Protein AF-A0A915N847-F1 (afdb_monomer)

Secondary structure (DSSP, 8-state):
-------GGGGGT-EE---SSHHHHHHB-EEE-SSS--EEGGGGT-B-TTS-BSB-HHHHHHHHSHHHHTTSB--SS-TT-EEETTEEESGGGTTS-TT-B-STTS--EEETTEEE-GGGGT-TTEEEEPPPSB-TTT--BSTT----EEEEGGG----

Foldseek 3Di:
DDDDDDDLLVVVVWDFDADPDPQCRQFAGWIDDPVGPTDGCVVVVRADPVRHGRTDPLLVCCQVVVVVQAQAQSGPVDRQFGRHSSTGDNQLPVPPDFQDQSGPVSQFTDDPSTTGAVLVVVPVQKGWDDDDQADPVPRDGCVVDPDTDIDHPVPCPDD

Radius of gyration: 21.68 Å; Cα contacts (8 Å, |Δi|>4): 291; chains: 1; bounding box: 58×26×76 Å

Organism: Meloidogyne javanica (NCBI:txid6303)

Structure (mmCIF, N/CA/C/O backbone):
data_AF-A0A915N847-F1
#
_entry.id   AF-A0A915N847-F1
#
loop_
_atom_site.group_PDB
_atom_site.id
_atom_site.type_symbol
_atom_site.label_atom_id
_atom_site.label_alt_id
_atom_site.label_comp_id
_atom_site.label_asym_id
_atom_site.label_entity_id
_atom_site.label_seq_id
_atom_site.pdbx_PDB_ins_code
_atom_site.Cartn_x
_atom_site.Cartn_y
_atom_site.Cartn_z
_atom_site.occupancy
_atom_site.B_iso_or_equiv
_atom_site.auth_seq_id
_atom_site.auth_comp_id
_atom_site.auth_asym_id
_atom_site.auth_atom_id
_atom_site.pdbx_PDB_model_num
ATOM 1 N N . MET A 1 1 ? -3.736 -9.888 41.918 1.00 46.22 1 MET A N 1
ATOM 2 C CA . MET A 1 1 ? -4.458 -9.676 40.644 1.00 46.22 1 MET A CA 1
ATOM 3 C C . MET A 1 1 ? -3.459 -9.875 39.519 1.00 46.22 1 MET A C 1
ATOM 5 O O . MET A 1 1 ? -2.462 -9.169 39.496 1.00 46.22 1 MET A O 1
ATOM 9 N N . LEU A 1 2 ? -3.657 -10.877 38.663 1.00 54.22 2 LEU A N 1
ATOM 10 C CA . LEU A 1 2 ? -2.843 -11.068 37.459 1.00 54.22 2 LEU A CA 1
ATOM 11 C C . LEU A 1 2 ? -3.418 -10.160 36.370 1.00 54.22 2 LEU A C 1
ATOM 13 O O . LEU A 1 2 ? -4.481 -10.458 35.833 1.00 54.22 2 LEU A O 1
ATOM 17 N N . PHE A 1 3 ? -2.745 -9.051 36.067 1.00 64.69 3 PHE A N 1
ATOM 18 C CA . PHE A 1 3 ? -3.059 -8.273 34.872 1.00 64.69 3 PHE A CA 1
ATOM 19 C C . PHE A 1 3 ? -2.563 -9.066 33.663 1.00 64.69 3 PHE A C 1
ATOM 21 O O . PHE A 1 3 ? -1.361 -9.184 33.436 1.00 64.69 3 PHE A O 1
ATOM 28 N N . ARG A 1 4 ? -3.491 -9.682 32.929 1.00 80.75 4 ARG A N 1
ATOM 29 C CA . ARG A 1 4 ? -3.203 -10.252 31.611 1.00 80.75 4 ARG A CA 1
ATOM 30 C C . ARG A 1 4 ? -3.458 -9.172 30.568 1.00 80.75 4 ARG A C 1
ATOM 32 O O . ARG A 1 4 ? -4.537 -8.586 30.568 1.00 80.75 4 ARG A O 1
ATOM 39 N N . CYS A 1 5 ? -2.490 -8.936 29.685 1.00 83.38 5 CYS A N 1
ATOM 40 C CA . CYS A 1 5 ? -2.738 -8.167 28.470 1.00 83.38 5 CYS A CA 1
ATOM 41 C C . CYS A 1 5 ? -3.838 -8.869 27.671 1.00 83.38 5 CYS A C 1
ATOM 43 O O . CYS A 1 5 ? -3.735 -10.063 27.383 1.00 83.38 5 CYS A O 1
ATOM 45 N N . VAL A 1 6 ? -4.894 -8.131 27.349 1.00 87.94 6 VAL A N 1
ATOM 46 C CA . VAL A 1 6 ? -5.989 -8.588 26.493 1.00 87.94 6 VAL A CA 1
ATOM 47 C C . VAL A 1 6 ? -5.981 -7.770 25.210 1.00 87.94 6 VAL A C 1
ATOM 49 O O . VAL A 1 6 ? -5.550 -6.617 25.213 1.00 87.94 6 VAL A O 1
ATOM 52 N N . SER A 1 7 ? -6.448 -8.364 24.113 1.00 90.25 7 SER A N 1
ATOM 53 C CA . SER A 1 7 ? -6.649 -7.626 22.866 1.00 90.25 7 SER A CA 1
ATOM 54 C C . SER A 1 7 ? -7.682 -6.523 23.081 1.00 90.25 7 SER A C 1
ATOM 56 O O . SER A 1 7 ? -8.695 -6.725 23.757 1.00 90.25 7 SER A O 1
ATOM 58 N N . VAL A 1 8 ? -7.464 -5.365 22.463 1.00 91.50 8 VAL A N 1
ATOM 59 C CA . VAL A 1 8 ? -8.425 -4.260 22.515 1.00 91.50 8 VAL A CA 1
ATOM 60 C C . VAL A 1 8 ? -9.762 -4.637 21.856 1.00 91.50 8 VAL A C 1
ATOM 62 O O . VAL A 1 8 ? -10.807 -4.148 22.280 1.00 91.50 8 VAL A O 1
ATOM 65 N N . CYS A 1 9 ? -9.774 -5.582 20.901 1.00 95.06 9 CYS A N 1
ATOM 66 C CA . CYS A 1 9 ? -11.022 -6.110 20.342 1.00 95.06 9 CYS A CA 1
ATOM 67 C C . CYS A 1 9 ? -11.897 -6.751 21.437 1.00 95.06 9 CYS A C 1
ATOM 69 O O . CYS A 1 9 ? -13.118 -6.587 21.442 1.00 95.06 9 CYS A O 1
ATOM 71 N N . SER A 1 10 ? -11.277 -7.434 22.405 1.00 94.06 10 SER A N 1
ATOM 72 C CA . SER A 1 10 ? -11.978 -8.142 23.483 1.00 94.06 10 SER A CA 1
ATOM 73 C C . SER A 1 10 ? -12.640 -7.199 24.488 1.00 94.06 10 SER A C 1
ATOM 75 O O . SER A 1 10 ? -13.603 -7.591 25.135 1.00 94.06 10 SER A O 1
ATOM 77 N N . VAL A 1 11 ? -12.197 -5.940 24.576 1.00 89.06 11 VAL A N 1
ATOM 78 C CA . VAL A 1 11 ? -12.851 -4.893 25.388 1.00 89.06 11 VAL A CA 1
ATOM 79 C C . VAL A 1 11 ? -14.254 -4.553 24.856 1.00 89.06 11 VAL A C 1
ATOM 81 O O . VAL A 1 11 ? -15.080 -4.002 25.578 1.00 89.06 11 VAL A O 1
ATOM 84 N N . ARG A 1 12 ? -14.547 -4.899 23.596 1.00 90.19 12 ARG A N 1
ATOM 85 C CA . ARG A 1 12 ? -15.848 -4.705 22.936 1.00 90.19 12 ARG A CA 1
ATOM 86 C C . ARG A 1 12 ? -16.537 -6.031 22.578 1.00 90.19 12 ARG A C 1
ATOM 88 O O . ARG A 1 12 ? -17.300 -6.071 21.616 1.00 90.19 12 ARG A O 1
ATOM 95 N N . ASP A 1 13 ? -16.240 -7.113 23.302 1.00 94.19 13 ASP A N 1
ATOM 96 C CA . ASP A 1 13 ? -16.765 -8.465 23.030 1.00 94.19 13 ASP A CA 1
ATOM 97 C C . ASP A 1 13 ? -16.510 -8.941 21.583 1.00 94.19 13 ASP A C 1
ATOM 99 O O . ASP A 1 13 ? -17.302 -9.669 20.976 1.00 94.19 13 ASP A O 1
ATOM 103 N N . MET A 1 14 ? -15.387 -8.512 21.001 1.00 96.50 14 MET A N 1
ATOM 104 C CA . MET A 1 14 ? -14.929 -8.914 19.672 1.00 96.50 14 MET A CA 1
ATOM 105 C C . MET A 1 14 ? -13.601 -9.665 19.744 1.00 96.50 14 MET A C 1
ATOM 107 O O . MET A 1 14 ? -12.914 -9.706 20.767 1.00 96.50 14 MET A O 1
ATOM 111 N N . ARG A 1 15 ? -13.230 -10.269 18.617 1.00 96.38 15 ARG A N 1
ATOM 112 C CA . ARG A 1 15 ? -11.934 -10.914 18.414 1.00 96.38 15 ARG A CA 1
ATOM 113 C C . ARG A 1 15 ? -11.217 -10.291 17.228 1.00 96.38 15 ARG A C 1
ATOM 115 O O . ARG A 1 15 ? -11.857 -9.729 16.339 1.00 96.38 15 ARG A O 1
ATOM 122 N N . GLU A 1 16 ? -9.900 -10.427 17.229 1.00 95.31 16 GLU A N 1
ATOM 123 C CA . GLU A 1 16 ? -9.087 -10.125 16.057 1.00 95.31 16 GLU A CA 1
ATOM 124 C C . GLU A 1 16 ? -9.500 -11.030 14.894 1.00 95.31 16 GLU A C 1
ATOM 126 O O . GLU A 1 16 ? -9.822 -12.210 15.075 1.00 95.31 16 GLU A O 1
ATOM 131 N N . CYS A 1 17 ? -9.542 -10.457 13.700 1.00 94.50 17 CYS A N 1
ATOM 132 C CA . CYS A 1 17 ? -9.973 -11.130 12.482 1.00 94.50 17 CYS A CA 1
ATOM 133 C C . CYS A 1 17 ? -9.225 -10.557 11.270 1.00 94.50 17 CYS A C 1
ATOM 135 O O . CYS A 1 17 ? -8.372 -9.688 11.421 1.00 94.50 17 CYS A O 1
ATOM 137 N N . ARG A 1 18 ? -9.511 -11.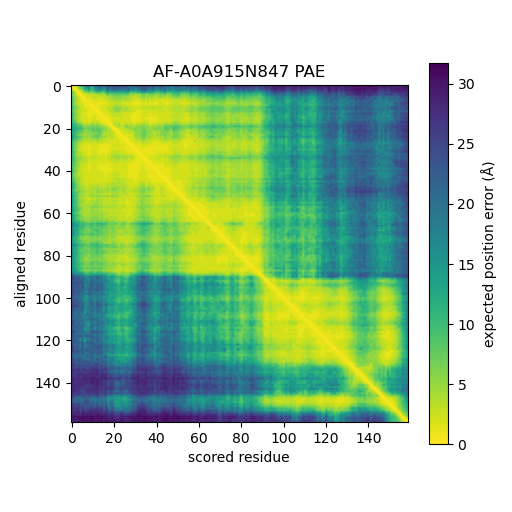070 10.070 1.00 92.00 18 ARG A N 1
ATOM 138 C CA . ARG A 1 18 ? -8.984 -10.525 8.813 1.00 92.00 18 ARG A CA 1
ATOM 139 C C . ARG A 1 18 ? -10.076 -9.718 8.119 1.00 92.00 18 ARG A C 1
ATOM 141 O O . ARG A 1 18 ? -11.151 -10.262 7.874 1.00 92.00 18 ARG A O 1
ATOM 148 N N . CYS A 1 19 ? -9.808 -8.440 7.872 1.00 88.75 19 CYS A N 1
ATOM 149 C CA . CYS A 1 19 ? -10.657 -7.554 7.091 1.00 88.75 19 CYS A CA 1
ATOM 150 C C . CYS A 1 19 ? -10.804 -8.048 5.643 1.00 88.75 19 CYS A C 1
ATOM 152 O O . CYS A 1 19 ? -9.970 -8.790 5.127 1.00 88.75 19 CYS A O 1
ATOM 154 N N . ASP A 1 20 ? -11.866 -7.603 4.975 1.00 77.44 20 ASP A N 1
ATOM 155 C CA . ASP A 1 20 ? -12.149 -8.028 3.600 1.00 77.44 20 ASP A CA 1
ATOM 156 C C . ASP A 1 20 ? -11.247 -7.340 2.563 1.00 77.44 20 ASP A C 1
ATOM 158 O O . ASP A 1 20 ? -10.938 -7.934 1.534 1.00 77.44 20 ASP A O 1
ATOM 162 N N . SER A 1 21 ? -10.800 -6.107 2.826 1.00 78.31 21 SER A N 1
ATOM 163 C CA . SER A 1 21 ? -9.804 -5.437 1.987 1.00 78.31 21 SER A CA 1
ATOM 164 C C . SER A 1 21 ? -8.411 -5.955 2.319 1.00 78.31 21 SER A C 1
ATOM 166 O O . SER A 1 21 ? -8.007 -5.985 3.486 1.00 78.31 21 SER A O 1
ATOM 168 N N . GLU A 1 22 ? -7.653 -6.329 1.289 1.00 74.38 22 GLU A N 1
ATOM 169 C CA . GLU A 1 22 ? -6.256 -6.707 1.456 1.00 74.38 22 GLU A CA 1
ATOM 170 C C . GLU A 1 22 ? -5.463 -5.571 2.118 1.00 74.38 22 GLU A C 1
ATOM 172 O O . GLU A 1 22 ? -4.738 -5.825 3.068 1.00 74.38 22 GLU A O 1
ATOM 177 N N . GLU A 1 23 ? -5.659 -4.318 1.702 1.00 78.19 23 GLU A N 1
ATOM 178 C CA . GLU A 1 23 ? -4.989 -3.143 2.284 1.00 78.19 23 GLU A CA 1
ATOM 179 C C . GLU A 1 23 ? -5.259 -2.999 3.787 1.00 78.19 23 GLU A C 1
ATOM 181 O O . GLU A 1 23 ? -4.337 -2.752 4.570 1.00 78.19 23 GLU A O 1
ATOM 186 N N . ASP A 1 24 ? -6.499 -3.253 4.209 1.00 83.44 24 ASP A N 1
ATOM 187 C CA . ASP A 1 24 ? -6.892 -3.114 5.609 1.00 83.44 24 ASP A CA 1
ATOM 188 C C . ASP A 1 24 ? -6.249 -4.174 6.504 1.00 83.44 24 ASP A C 1
ATOM 190 O O . ASP A 1 24 ? -5.878 -3.871 7.637 1.00 83.44 24 ASP A O 1
ATOM 194 N N . ASN A 1 25 ? -6.070 -5.396 5.991 1.00 83.06 25 ASN A N 1
ATOM 195 C CA . ASN A 1 25 ? -5.439 -6.491 6.733 1.00 83.06 25 ASN A CA 1
ATOM 196 C C . ASN A 1 25 ? -4.011 -6.181 7.173 1.00 83.06 25 ASN A C 1
ATOM 198 O O . ASN A 1 25 ? -3.554 -6.689 8.199 1.00 83.06 25 ASN A O 1
ATOM 202 N N . TYR A 1 26 ? -3.299 -5.391 6.376 1.00 83.06 26 TYR A N 1
ATOM 203 C CA . TYR A 1 26 ? -1.920 -5.034 6.671 1.00 83.06 26 TYR A CA 1
ATOM 204 C C . TYR A 1 26 ? -1.853 -3.747 7.482 1.00 83.06 26 TYR A C 1
ATOM 206 O O . TYR A 1 26 ? -1.091 -3.678 8.446 1.00 83.06 26 TYR A O 1
ATOM 214 N N . CYS A 1 27 ? -2.683 -2.753 7.164 1.00 88.50 27 CYS A N 1
ATOM 215 C CA . CYS A 1 27 ? -2.573 -1.445 7.797 1.00 88.50 27 CYS A CA 1
ATOM 216 C C . CYS A 1 27 ? -3.256 -1.315 9.151 1.00 88.50 27 CYS A C 1
ATOM 218 O O . CYS A 1 27 ? -2.770 -0.552 9.992 1.00 88.50 27 CYS A O 1
ATOM 220 N N . PHE A 1 28 ? -4.352 -2.034 9.383 1.00 90.38 28 PHE A N 1
ATOM 221 C CA . PHE A 1 28 ? -5.181 -1.834 10.563 1.00 90.38 28 PHE A CA 1
ATOM 222 C C . PHE A 1 28 ? -5.308 -3.100 11.405 1.00 90.38 28 PHE A C 1
ATOM 224 O O . PHE A 1 28 ? -5.353 -4.221 10.906 1.00 90.38 28 PHE A O 1
ATOM 231 N N . LEU A 1 29 ? -5.444 -2.909 12.718 1.00 93.06 29 LEU A N 1
ATOM 232 C CA . LEU A 1 29 ? -6.035 -3.938 13.565 1.00 93.06 29 LEU A CA 1
ATOM 233 C C . LEU A 1 29 ? -7.496 -4.127 13.147 1.00 93.06 29 LEU A C 1
ATOM 235 O O . LEU A 1 29 ? -8.254 -3.160 13.153 1.00 93.06 29 LEU A O 1
ATOM 239 N N . CYS A 1 30 ? -7.906 -5.355 12.845 1.00 95.25 30 CYS A N 1
ATOM 240 C CA . CYS A 1 30 ? -9.278 -5.684 12.466 1.00 95.25 30 CYS A CA 1
ATOM 241 C C . CYS A 1 30 ? -9.998 -6.413 13.606 1.00 95.25 30 CYS A C 1
ATOM 243 O O . CYS A 1 30 ? -9.474 -7.387 14.150 1.00 95.25 30 CYS A O 1
ATOM 245 N N . CYS A 1 31 ? -11.210 -5.967 13.945 1.00 96.12 31 CYS A N 1
ATOM 246 C CA . CYS A 1 31 ? -12.044 -6.567 14.987 1.00 96.12 31 CYS A CA 1
ATOM 247 C C . CYS A 1 31 ? -13.413 -6.984 14.428 1.00 96.12 31 CYS A C 1
ATOM 249 O O . CYS A 1 31 ? -14.002 -6.290 13.597 1.00 96.12 31 CYS A O 1
ATOM 251 N N . GLY A 1 32 ? -13.946 -8.104 14.918 1.00 95.94 32 GLY A N 1
ATOM 252 C CA . GLY A 1 32 ? -15.278 -8.586 14.553 1.00 95.94 32 GLY A CA 1
ATOM 253 C C . GLY A 1 32 ? -15.753 -9.754 15.415 1.00 95.94 32 GLY A C 1
ATOM 254 O O . GLY A 1 32 ? -15.008 -10.294 16.237 1.00 95.94 32 GLY A O 1
ATOM 255 N N . ASN A 1 33 ? -17.014 -10.144 15.241 1.00 96.19 33 ASN A N 1
ATOM 256 C CA . ASN A 1 33 ? -17.631 -11.318 15.867 1.00 96.19 33 ASN A CA 1
ATOM 257 C C . ASN A 1 33 ? -18.848 -11.785 15.036 1.00 96.19 33 ASN A C 1
ATOM 259 O O . ASN A 1 33 ? -18.969 -11.447 13.865 1.00 96.19 33 ASN A O 1
ATOM 263 N N . GLU A 1 34 ? -19.745 -12.588 15.611 1.00 95.12 34 GLU A N 1
ATOM 264 C CA . GLU A 1 34 ? -20.944 -13.075 14.904 1.00 95.12 34 GLU A CA 1
ATOM 265 C C . GLU A 1 34 ? -21.978 -11.976 14.608 1.00 95.12 34 GLU A C 1
ATOM 267 O O . GLU A 1 34 ? -22.788 -12.124 13.698 1.00 95.12 34 GLU A O 1
ATOM 272 N N . ARG A 1 35 ? -21.970 -10.875 15.370 1.00 95.12 35 ARG A N 1
ATOM 273 C CA . ARG A 1 35 ? -22.918 -9.754 15.233 1.00 95.12 35 ARG A CA 1
ATOM 274 C C . ARG A 1 35 ? -22.335 -8.579 14.449 1.00 95.12 35 ARG A C 1
ATOM 276 O O . ARG A 1 35 ? -23.083 -7.833 13.828 1.00 95.12 35 ARG A O 1
ATOM 283 N N . ASN A 1 36 ? -21.015 -8.423 14.483 1.00 94.62 36 ASN A N 1
ATOM 284 C CA . ASN A 1 36 ? -20.273 -7.328 13.877 1.00 94.62 36 ASN A CA 1
ATOM 285 C C . ASN A 1 36 ? -19.329 -7.881 12.809 1.00 94.62 36 ASN A C 1
ATOM 287 O O . ASN A 1 36 ? -18.440 -8.678 13.123 1.00 94.62 36 ASN A O 1
ATOM 291 N N . ARG A 1 37 ? -19.488 -7.418 11.562 1.00 94.62 37 ARG A N 1
ATOM 292 C CA . ARG A 1 37 ? -18.565 -7.736 10.462 1.00 94.62 37 ARG A CA 1
ATOM 293 C C . ARG A 1 37 ? -17.124 -7.418 10.872 1.00 94.62 37 ARG A C 1
ATOM 295 O O . ARG A 1 37 ? -16.879 -6.445 11.587 1.00 94.62 37 ARG A O 1
ATOM 302 N N . CYS A 1 38 ? -16.184 -8.228 10.389 1.00 95.56 38 CYS A N 1
ATOM 303 C CA . CYS A 1 38 ? -14.768 -7.937 10.549 1.00 95.56 38 CYS A CA 1
ATOM 304 C C . CYS A 1 38 ? -14.407 -6.652 9.797 1.00 95.56 38 CYS A C 1
ATOM 306 O O . CYS A 1 38 ? -14.471 -6.613 8.570 1.00 95.56 38 CYS A O 1
ATOM 308 N N . LEU A 1 39 ? -14.059 -5.607 10.542 1.00 94.12 39 LEU A N 1
ATOM 309 C CA . LEU A 1 39 ? -13.708 -4.288 10.018 1.00 94.12 39 LEU A CA 1
ATOM 310 C C . LEU A 1 39 ? -12.514 -3.725 10.800 1.00 94.12 39 LEU A C 1
ATOM 312 O O . LEU A 1 39 ? -12.244 -4.198 11.914 1.00 94.12 39 LEU A O 1
ATOM 316 N N . PRO A 1 40 ? -11.813 -2.708 10.265 1.00 93.94 40 PRO A N 1
ATOM 317 C CA . PRO A 1 40 ? -10.793 -1.993 11.019 1.00 93.94 40 PRO A CA 1
ATOM 318 C C . PRO A 1 40 ? -11.333 -1.528 12.377 1.00 93.94 40 PRO A C 1
ATOM 320 O O . PRO A 1 40 ? -12.449 -1.027 12.479 1.00 93.94 40 PRO A O 1
ATOM 323 N N . ALA A 1 41 ? -10.546 -1.670 13.441 1.00 94.31 41 ALA A N 1
ATOM 324 C CA . ALA A 1 41 ? -10.974 -1.439 14.822 1.00 94.31 41 ALA A CA 1
ATOM 325 C C . ALA A 1 41 ? -11.574 -0.034 15.035 1.00 94.31 41 ALA A C 1
ATOM 327 O O . ALA A 1 41 ? -12.527 0.136 15.797 1.00 94.31 41 ALA A O 1
ATOM 328 N N . HIS A 1 42 ? -11.068 0.962 14.305 1.00 92.00 42 HIS A N 1
ATOM 329 C CA . HIS A 1 42 ? -11.560 2.335 14.368 1.00 92.00 42 HIS A CA 1
ATOM 330 C C . HIS A 1 42 ? -12.998 2.501 13.849 1.00 92.00 42 HIS A C 1
ATOM 332 O O . HIS A 1 42 ? -13.708 3.365 14.357 1.00 92.00 42 HIS A O 1
ATOM 338 N N . GLU A 1 43 ? -13.465 1.646 12.933 1.00 93.31 43 GLU A N 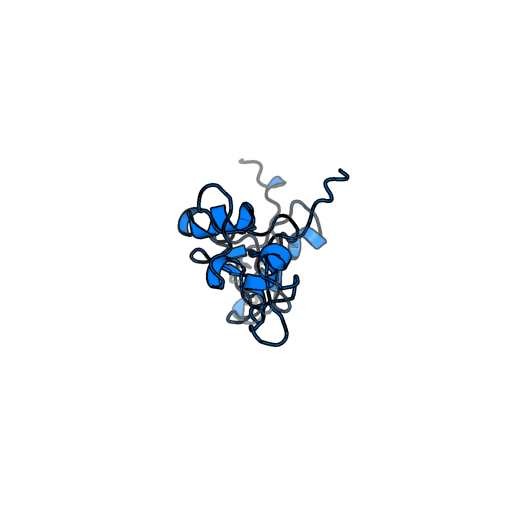1
ATOM 339 C CA . GLU A 1 43 ? -14.864 1.621 12.467 1.00 93.31 43 GLU A CA 1
ATOM 340 C C . GLU A 1 43 ? -15.829 1.179 13.581 1.00 93.31 43 GLU A C 1
ATOM 342 O O . GLU A 1 43 ? -16.996 1.561 13.600 1.00 93.31 43 GLU A O 1
ATOM 347 N N . HIS A 1 44 ? -15.329 0.443 14.580 1.00 93.19 44 HIS A N 1
ATOM 348 C CA . HIS A 1 44 ? -16.076 0.086 15.794 1.00 93.19 44 HIS A CA 1
ATOM 349 C C . HIS A 1 44 ? -15.895 1.101 16.938 1.00 93.19 44 HIS A C 1
ATOM 351 O O . HIS A 1 44 ? -16.307 0.859 18.082 1.00 93.19 44 HIS A O 1
ATOM 357 N N . GLY A 1 45 ? -15.241 2.235 16.666 1.00 92.19 45 GLY A N 1
ATOM 358 C CA . GLY A 1 45 ? -14.888 3.238 17.671 1.00 92.19 45 GLY A CA 1
ATOM 359 C C . GLY A 1 45 ? -13.850 2.739 18.679 1.00 92.19 45 GLY A C 1
ATOM 360 O O . GLY A 1 45 ? -13.866 3.165 19.835 1.00 92.19 45 GLY A O 1
ATOM 361 N N . ILE A 1 46 ? -12.995 1.796 18.273 1.00 92.62 46 ILE A N 1
ATOM 362 C CA . ILE A 1 46 ? -11.838 1.350 19.050 1.00 92.62 46 ILE A CA 1
ATOM 363 C C . ILE A 1 46 ? -10.617 2.122 18.547 1.00 92.62 46 ILE A C 1
ATOM 365 O O . ILE A 1 46 ? -10.147 1.917 17.428 1.00 92.62 46 ILE A O 1
ATOM 369 N N . LEU A 1 47 ? -10.113 3.017 19.389 1.00 90.62 47 LEU A N 1
ATOM 370 C CA . LEU A 1 47 ? -8.976 3.894 19.117 1.00 90.62 47 LEU A CA 1
ATOM 371 C C . LEU A 1 47 ? -7.879 3.651 20.161 1.00 90.62 47 LEU A C 1
ATOM 373 O O . LEU A 1 47 ? -8.104 2.961 21.159 1.00 90.62 47 LEU A O 1
ATOM 377 N N . ARG A 1 48 ? -6.682 4.171 19.904 1.00 88.25 48 ARG A N 1
ATOM 378 C CA . ARG A 1 48 ? -5.612 4.296 20.898 1.00 88.25 48 ARG A CA 1
ATOM 379 C C . ARG A 1 48 ? -6.023 5.3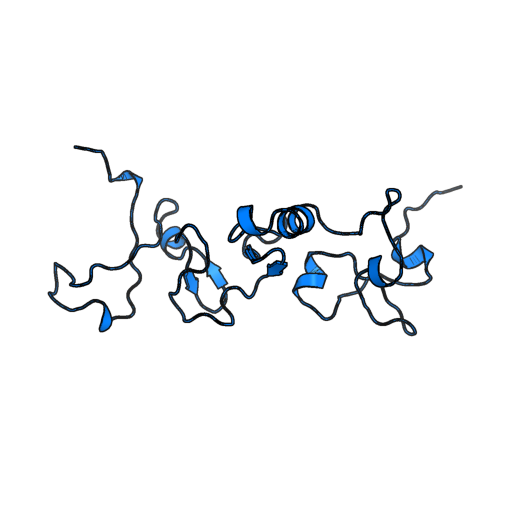31 21.956 1.00 88.25 48 ARG A C 1
ATOM 381 O O . ARG A 1 48 ? -6.908 6.152 21.715 1.00 88.25 48 ARG A O 1
ATOM 388 N N . ASP A 1 49 ? -5.347 5.341 23.103 1.00 86.75 49 ASP A N 1
ATOM 389 C CA . ASP A 1 49 ? -5.672 6.246 24.222 1.00 86.75 49 ASP A CA 1
ATOM 390 C C . ASP A 1 49 ? -5.562 7.739 23.858 1.00 86.75 49 ASP A C 1
ATOM 392 O O . ASP A 1 49 ? -6.227 8.583 24.454 1.00 86.75 49 ASP A O 1
ATOM 396 N N . ASN A 1 50 ? -4.755 8.077 22.851 1.00 89.06 50 ASN A N 1
ATOM 397 C CA . ASN A 1 50 ? -4.606 9.433 22.314 1.00 89.06 50 ASN A CA 1
ATOM 398 C C . ASN A 1 50 ? -5.658 9.803 21.246 1.00 89.06 50 ASN A C 1
ATOM 400 O O . ASN A 1 50 ? -5.573 10.878 20.657 1.00 89.06 50 ASN A O 1
ATOM 404 N N . GLY A 1 51 ? -6.631 8.929 20.973 1.00 87.81 51 GLY A N 1
ATOM 405 C CA . GLY A 1 51 ? -7.654 9.129 19.944 1.00 87.81 51 GLY A CA 1
ATOM 406 C C . GLY A 1 51 ? -7.216 8.750 18.526 1.00 87.81 51 GLY A C 1
ATOM 407 O O . GLY A 1 51 ? -7.983 8.936 17.583 1.00 87.81 51 GLY A O 1
ATOM 408 N N . GLU A 1 52 ? -6.014 8.200 18.346 1.00 87.06 52 GLU A N 1
ATOM 409 C CA . GLU A 1 52 ? -5.551 7.731 17.039 1.00 87.06 52 GLU A CA 1
ATOM 410 C C . GLU A 1 52 ? -6.142 6.371 16.662 1.00 87.06 52 GLU A C 1
ATOM 412 O O . GLU A 1 52 ? -6.571 5.577 17.500 1.00 87.06 52 GLU A O 1
ATOM 417 N N . ARG A 1 53 ? -6.130 6.065 15.364 1.00 88.69 53 ARG A N 1
ATOM 418 C CA . ARG A 1 53 ? -6.535 4.750 14.861 1.00 88.69 53 ARG A CA 1
ATOM 419 C C . ARG A 1 53 ? -5.487 3.703 15.252 1.00 88.69 53 ARG A C 1
ATOM 421 O O . ARG A 1 53 ? -4.296 3.995 15.323 1.00 88.69 53 ARG A O 1
ATOM 428 N N . TRP A 1 54 ? -5.916 2.457 15.444 1.00 90.25 54 TRP A N 1
ATOM 429 C CA . TRP A 1 54 ? -5.010 1.303 15.512 1.00 90.25 54 TRP A CA 1
ATOM 430 C C . TRP A 1 54 ? -4.456 0.974 14.115 1.00 90.25 54 TRP A C 1
ATOM 432 O O . TRP A 1 54 ? -4.811 -0.033 13.507 1.00 90.25 54 TRP A O 1
ATOM 442 N N . GLU A 1 55 ? -3.635 1.887 13.603 1.00 90.00 55 GLU A N 1
ATOM 443 C CA . GLU A 1 55 ? -2.946 1.865 12.311 1.00 90.00 55 GLU A CA 1
ATOM 444 C C . GLU A 1 55 ? -1.448 1.599 12.542 1.00 90.00 55 GLU A C 1
ATOM 446 O O . GLU A 1 55 ? -0.901 2.016 13.570 1.00 90.00 55 GLU A O 1
ATOM 451 N N . ARG A 1 56 ? -0.781 0.888 11.626 1.00 88.50 56 ARG A N 1
ATOM 452 C CA . ARG A 1 56 ? 0.683 0.713 11.654 1.00 88.50 56 ARG A CA 1
ATOM 453 C C . ARG A 1 56 ? 1.400 1.993 11.234 1.00 88.50 56 ARG A C 1
ATOM 455 O O . ARG A 1 56 ? 0.936 2.696 10.343 1.00 88.50 56 ARG A O 1
ATOM 462 N N . ASP A 1 57 ? 2.578 2.248 11.796 1.00 88.44 57 ASP A N 1
ATOM 463 C CA . ASP A 1 57 ? 3.307 3.502 11.570 1.00 88.44 57 ASP A CA 1
ATOM 464 C C . ASP A 1 57 ? 3.678 3.734 10.096 1.00 88.44 57 ASP A C 1
ATOM 466 O O . ASP A 1 57 ? 3.565 4.860 9.613 1.00 88.44 57 ASP A O 1
ATOM 470 N N . ALA A 1 58 ? 4.073 2.695 9.351 1.00 88.56 58 ALA A N 1
ATOM 471 C CA . ALA A 1 58 ? 4.357 2.820 7.919 1.00 88.56 58 ALA A CA 1
ATOM 472 C C . ALA A 1 58 ? 3.124 3.217 7.090 1.00 88.56 58 ALA A C 1
ATOM 474 O O . ALA A 1 58 ? 3.217 4.122 6.254 1.00 88.56 58 ALA A O 1
ATOM 475 N N . CYS A 1 59 ? 1.960 2.629 7.384 1.00 90.06 59 CYS A N 1
ATOM 476 C CA . CYS A 1 59 ? 0.699 3.021 6.758 1.00 90.06 59 CYS A CA 1
ATOM 477 C C . CYS A 1 59 ? 0.309 4.451 7.145 1.00 90.06 59 CYS A C 1
ATOM 479 O O . CYS A 1 59 ? -0.041 5.239 6.268 1.00 90.06 59 CYS A O 1
ATOM 481 N N . THR A 1 60 ? 0.481 4.836 8.415 1.00 90.50 60 THR A N 1
ATOM 482 C CA . THR A 1 60 ? 0.240 6.210 8.879 1.00 90.50 60 THR A CA 1
ATOM 483 C C . THR A 1 60 ? 1.104 7.219 8.122 1.00 90.50 60 THR A C 1
ATOM 485 O O . THR A 1 60 ? 0.591 8.244 7.671 1.00 90.50 60 THR A O 1
ATOM 488 N N . ARG A 1 61 ? 2.404 6.935 7.939 1.00 90.81 61 ARG A N 1
ATOM 489 C CA . ARG A 1 61 ? 3.314 7.793 7.156 1.00 90.81 61 ARG A CA 1
ATOM 490 C C . ARG A 1 61 ? 2.842 7.930 5.713 1.00 90.81 61 ARG A C 1
ATOM 492 O O . ARG A 1 61 ? 2.776 9.047 5.211 1.00 90.81 61 ARG A O 1
ATOM 499 N N . CYS A 1 62 ? 2.478 6.816 5.077 1.00 91.06 62 CYS A N 1
ATOM 500 C CA . CYS A 1 62 ? 1.923 6.827 3.728 1.00 91.06 62 CYS A CA 1
ATOM 501 C C . CYS A 1 62 ? 0.659 7.693 3.643 1.00 91.06 62 CYS A C 1
ATOM 503 O O . CYS A 1 62 ? 0.572 8.576 2.799 1.00 91.06 62 CYS A O 1
ATOM 505 N N . ARG A 1 63 ? -0.298 7.495 4.551 1.00 90.56 63 ARG A N 1
ATOM 506 C CA . ARG A 1 63 ? -1.573 8.218 4.549 1.00 90.56 63 ARG A CA 1
ATOM 507 C C . ARG A 1 63 ? -1.410 9.720 4.774 1.00 90.56 63 ARG A C 1
ATOM 509 O O . ARG A 1 63 ? -2.134 10.502 4.166 1.00 90.56 63 ARG A O 1
ATOM 516 N N . MET A 1 64 ? -0.507 10.126 5.666 1.00 90.56 64 MET A N 1
ATOM 517 C CA . MET A 1 64 ? -0.286 11.544 5.975 1.00 90.56 64 MET A CA 1
ATOM 518 C C . MET A 1 64 ? 0.528 12.258 4.892 1.00 90.56 64 MET A C 1
ATOM 520 O O . MET A 1 64 ? 0.234 13.409 4.583 1.00 90.56 64 MET A O 1
ATOM 524 N N . ASN A 1 65 ? 1.512 11.574 4.300 1.00 90.38 65 ASN A N 1
ATOM 525 C CA . ASN A 1 65 ? 2.489 12.169 3.384 1.00 90.38 65 ASN A CA 1
ATOM 526 C C . ASN A 1 65 ? 2.431 11.512 1.995 1.00 90.38 65 ASN A C 1
ATOM 528 O O . ASN A 1 65 ? 3.467 11.247 1.390 1.00 90.38 65 ASN A O 1
ATOM 532 N N . GLY A 1 66 ? 1.226 11.205 1.502 1.00 83.00 66 GLY A N 1
ATOM 533 C CA . GLY A 1 66 ? 1.016 10.361 0.320 1.00 83.00 66 GLY A CA 1
ATOM 534 C C . GLY A 1 66 ? 1.809 10.788 -0.912 1.00 83.00 66 GLY A C 1
ATOM 535 O O . GLY A 1 66 ? 2.405 9.939 -1.562 1.00 83.00 66 GLY A O 1
ATOM 536 N N . ASP A 1 67 ? 1.891 12.089 -1.191 1.00 82.12 67 ASP A N 1
ATOM 537 C CA . ASP A 1 67 ? 2.631 12.602 -2.349 1.00 82.12 67 ASP A CA 1
ATOM 538 C C . ASP A 1 67 ? 4.148 12.398 -2.233 1.00 82.12 67 ASP A C 1
ATOM 540 O O . ASP A 1 67 ? 4.801 12.064 -3.228 1.00 82.12 67 ASP A O 1
ATOM 544 N N . GLU A 1 68 ? 4.701 12.575 -1.029 1.00 85.62 68 GLU A N 1
ATOM 545 C CA . GLU A 1 68 ? 6.130 12.407 -0.731 1.00 85.62 68 GLU A CA 1
ATOM 546 C C . GLU A 1 68 ? 6.521 10.930 -0.631 1.00 85.62 68 GLU A C 1
ATOM 548 O O . GLU A 1 68 ? 7.630 10.545 -1.001 1.00 85.62 68 GLU A O 1
ATOM 553 N N . MET A 1 69 ? 5.601 10.105 -0.131 1.00 84.00 69 MET A N 1
ATOM 554 C CA . MET A 1 69 ? 5.803 8.677 0.091 1.00 84.00 69 MET A CA 1
ATOM 555 C C . MET A 1 69 ? 5.428 7.827 -1.125 1.00 84.00 69 MET A C 1
ATOM 557 O O . MET A 1 69 ? 5.657 6.624 -1.097 1.00 84.00 69 MET A O 1
ATOM 561 N N . ASP A 1 70 ? 4.865 8.408 -2.181 1.00 83.12 70 ASP A N 1
ATOM 562 C CA . ASP A 1 70 ? 4.388 7.666 -3.348 1.00 83.12 70 ASP A CA 1
ATOM 563 C C . ASP A 1 70 ? 5.503 6.816 -3.995 1.00 83.12 70 ASP A C 1
ATOM 565 O O . ASP A 1 70 ? 6.600 7.300 -4.293 1.00 83.12 70 ASP A O 1
ATOM 569 N N . GLY A 1 71 ? 5.234 5.525 -4.180 1.00 76.38 71 GLY A N 1
ATOM 570 C CA . GLY A 1 71 ? 6.196 4.521 -4.635 1.00 76.38 71 GLY A CA 1
ATOM 571 C C . GLY A 1 71 ? 7.160 4.001 -3.556 1.00 76.38 71 GLY A C 1
ATOM 572 O O . GLY A 1 71 ? 7.947 3.097 -3.838 1.00 76.38 71 GLY A O 1
ATOM 573 N N . MET A 1 72 ? 7.117 4.521 -2.324 1.00 82.62 72 MET A N 1
ATOM 574 C CA . MET A 1 72 ? 7.936 4.038 -1.202 1.00 82.62 72 MET A CA 1
ATOM 575 C C . MET A 1 72 ? 7.242 2.889 -0.456 1.00 82.62 72 MET A C 1
ATOM 577 O O . MET A 1 72 ? 6.011 2.864 -0.391 1.00 82.62 72 MET A O 1
ATOM 581 N N . PRO A 1 73 ? 7.999 1.968 0.172 1.00 84.12 73 PRO A N 1
ATOM 582 C CA . PRO A 1 73 ? 7.428 0.931 1.026 1.00 84.12 73 PRO A CA 1
ATOM 583 C C . PRO A 1 73 ? 6.549 1.507 2.141 1.00 84.12 73 PRO A C 1
ATOM 585 O O . PRO A 1 73 ? 6.938 2.454 2.830 1.00 84.12 73 PRO A O 1
ATOM 588 N N . CYS A 1 74 ? 5.371 0.917 2.326 1.00 86.81 74 CYS A N 1
ATOM 589 C CA . CYS A 1 74 ? 4.365 1.374 3.289 1.00 86.81 74 CYS A CA 1
ATOM 590 C C . CYS A 1 74 ? 3.956 0.305 4.313 1.00 86.81 74 CYS A C 1
ATOM 592 O O . CYS A 1 74 ? 3.094 0.569 5.150 1.00 86.81 74 CYS A O 1
ATOM 594 N N . ASP A 1 75 ? 4.586 -0.869 4.277 1.00 85.69 75 ASP A N 1
ATOM 595 C CA . ASP A 1 75 ? 4.445 -1.925 5.276 1.00 85.69 75 ASP A CA 1
ATOM 596 C C . ASP A 1 75 ? 5.839 -2.349 5.763 1.00 85.69 75 ASP A C 1
ATOM 598 O O . ASP A 1 75 ? 6.705 -2.722 4.973 1.00 85.69 75 ASP A O 1
ATOM 602 N N . ASP A 1 76 ? 6.062 -2.286 7.077 1.00 79.38 76 ASP A N 1
ATOM 603 C CA . ASP A 1 76 ? 7.337 -2.665 7.696 1.00 79.38 76 ASP A CA 1
ATOM 604 C C . ASP A 1 76 ? 7.590 -4.190 7.630 1.00 79.38 76 ASP A C 1
ATOM 606 O O . ASP A 1 76 ? 8.703 -4.643 7.899 1.00 79.38 76 ASP A O 1
ATOM 610 N N . GLN A 1 77 ? 6.569 -4.992 7.299 1.00 80.75 77 GLN A N 1
ATOM 611 C CA . GLN A 1 77 ? 6.668 -6.450 7.143 1.00 80.75 77 GLN A CA 1
ATOM 612 C C . GLN A 1 77 ? 6.704 -6.909 5.679 1.00 80.75 77 GLN A C 1
ATOM 614 O O . GLN A 1 77 ? 7.100 -8.047 5.424 1.00 80.75 77 GLN A O 1
ATOM 619 N N . ASP A 1 78 ? 6.324 -6.048 4.731 1.00 78.44 78 ASP A N 1
ATOM 620 C CA . ASP A 1 78 ? 6.284 -6.362 3.301 1.00 78.44 78 ASP A CA 1
ATOM 621 C C . ASP A 1 78 ? 6.702 -5.145 2.459 1.00 78.44 78 ASP A C 1
ATOM 623 O O . ASP A 1 78 ? 5.916 -4.242 2.167 1.00 78.44 78 ASP A O 1
ATOM 627 N N . THR A 1 79 ? 7.961 -5.140 2.018 1.00 77.38 79 THR A N 1
ATOM 628 C CA . THR A 1 79 ? 8.530 -4.049 1.212 1.00 77.38 79 THR A CA 1
ATOM 629 C C . THR A 1 79 ? 7.984 -3.986 -0.217 1.00 77.38 79 THR A C 1
ATOM 631 O O . THR A 1 79 ? 8.307 -3.040 -0.944 1.00 77.38 79 THR A O 1
ATOM 634 N N . GLN A 1 80 ? 7.174 -4.968 -0.633 1.00 76.31 80 GLN A N 1
ATOM 635 C CA . GLN A 1 80 ? 6.488 -4.960 -1.925 1.00 76.31 80 GLN A CA 1
ATOM 636 C C . GLN A 1 80 ? 5.210 -4.117 -1.898 1.00 76.31 80 GLN A C 1
ATOM 638 O O . GLN A 1 80 ? 4.746 -3.694 -2.956 1.00 76.31 80 GLN A O 1
ATOM 643 N N . ARG A 1 81 ? 4.649 -3.833 -0.714 1.00 80.88 81 ARG A N 1
ATOM 644 C CA . ARG A 1 81 ? 3.524 -2.900 -0.590 1.00 80.88 81 ARG A CA 1
ATOM 645 C C . ARG A 1 81 ? 4.043 -1.475 -0.666 1.00 80.88 81 ARG A C 1
ATOM 647 O O . ARG A 1 81 ? 4.872 -1.066 0.150 1.00 80.88 81 ARG A O 1
ATOM 654 N N . LEU A 1 82 ? 3.538 -0.713 -1.628 1.00 82.31 82 LEU A N 1
ATOM 655 C CA . LEU A 1 82 ? 3.948 0.665 -1.856 1.00 82.31 82 LEU A CA 1
ATOM 656 C C . LEU A 1 82 ? 2.840 1.635 -1.476 1.00 82.31 82 LEU A C 1
ATOM 658 O O . LEU A 1 82 ? 1.649 1.358 -1.630 1.00 82.31 82 LEU A O 1
ATOM 662 N N . CYS A 1 83 ? 3.252 2.793 -0.977 1.00 86.00 83 CYS A N 1
ATOM 663 C CA . CYS A 1 83 ? 2.350 3.907 -0.813 1.00 86.00 83 CYS A CA 1
ATOM 664 C C . CYS A 1 83 ? 1.976 4.439 -2.191 1.00 86.00 83 CYS A C 1
ATOM 666 O O . CYS A 1 83 ? 2.858 4.777 -2.971 1.00 86.00 83 CYS A O 1
ATOM 668 N N . LEU A 1 84 ? 0.687 4.526 -2.482 1.00 80.31 8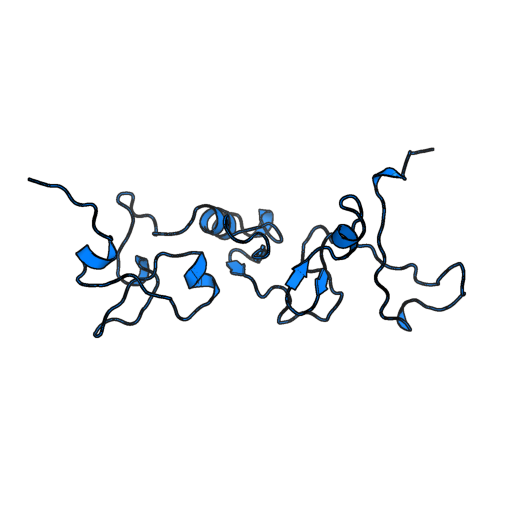4 LEU A N 1
ATOM 669 C CA . LEU A 1 84 ? 0.157 5.100 -3.705 1.00 80.31 84 LEU A CA 1
ATOM 670 C C . LEU A 1 84 ? -0.969 6.049 -3.347 1.00 80.31 84 LEU A C 1
ATOM 672 O O . LEU A 1 84 ? -1.985 5.617 -2.800 1.00 80.31 84 LEU A O 1
ATOM 676 N N . GLN A 1 85 ? -0.796 7.338 -3.633 1.00 81.19 85 GLN A N 1
ATOM 677 C CA . GLN A 1 85 ? -1.823 8.357 -3.373 1.00 81.19 85 GLN A CA 1
ATOM 678 C C . GLN A 1 85 ? -2.377 8.294 -1.932 1.00 81.19 85 GLN A C 1
ATOM 680 O O . GLN A 1 85 ? -3.579 8.416 -1.693 1.00 81.19 85 GLN A O 1
ATOM 685 N N . GLY A 1 86 ? -1.496 8.039 -0.960 1.00 84.25 86 GLY A N 1
ATOM 686 C CA . GLY A 1 86 ? -1.862 7.918 0.454 1.00 84.25 86 GLY A CA 1
ATOM 687 C C . GLY A 1 86 ? -2.494 6.583 0.869 1.00 84.25 86 GLY A C 1
ATOM 688 O O . GLY A 1 86 ? -2.988 6.477 1.992 1.00 84.25 86 GLY A O 1
ATOM 689 N N . LYS A 1 87 ? -2.479 5.559 0.006 1.00 84.25 87 LYS A N 1
ATOM 690 C CA . LYS A 1 87 ? -2.932 4.193 0.314 1.00 84.25 87 LYS A CA 1
ATOM 691 C C . LYS A 1 87 ? -1.785 3.200 0.249 1.00 84.25 87 LYS A C 1
ATOM 693 O O . LYS A 1 87 ? -0.974 3.249 -0.665 1.00 84.25 87 LYS A O 1
ATOM 698 N N . CYS A 1 88 ? -1.733 2.271 1.198 1.00 85.81 88 CYS A N 1
ATOM 699 C CA . CYS A 1 88 ? -0.712 1.233 1.199 1.00 85.81 88 CYS A CA 1
ATOM 700 C C . CYS A 1 88 ? -1.172 -0.008 0.432 1.00 85.81 88 CYS A C 1
ATOM 702 O O . CYS A 1 88 ? -1.908 -0.855 0.955 1.00 85.81 88 CYS A O 1
ATOM 704 N N . SER A 1 89 ? -0.716 -0.130 -0.810 1.00 78.50 89 SER A N 1
ATOM 705 C CA . SER A 1 89 ? -1.235 -1.125 -1.737 1.00 78.50 89 SER A CA 1
ATOM 706 C C . SER A 1 89 ? -0.175 -2.109 -2.210 1.00 78.50 89 SER A C 1
ATOM 708 O O . SER A 1 89 ? 0.973 -1.753 -2.468 1.00 78.50 89 SER A O 1
ATOM 710 N N . LYS A 1 90 ? -0.591 -3.367 -2.365 1.00 72.56 90 LYS A N 1
ATOM 711 C CA . LYS A 1 90 ? 0.164 -4.386 -3.103 1.00 72.56 90 LYS A CA 1
ATOM 712 C C . LYS A 1 90 ? -0.143 -4.336 -4.601 1.00 72.56 90 LYS A C 1
ATOM 714 O O . LYS A 1 90 ? 0.618 -4.858 -5.403 1.00 72.56 90 LYS A O 1
ATOM 719 N N . SER A 1 91 ? -1.244 -3.685 -4.984 1.00 63.81 91 SER A N 1
ATOM 720 C CA . SER A 1 91 ? -1.857 -3.795 -6.306 1.00 63.81 91 SER A CA 1
ATOM 721 C C . SER A 1 91 ? -1.332 -2.786 -7.324 1.00 63.81 91 SER A C 1
ATOM 723 O O . SER A 1 91 ? -2.018 -2.519 -8.307 1.00 63.81 91 SER A O 1
ATOM 725 N N . VAL A 1 92 ? -0.138 -2.215 -7.122 1.00 69.19 92 VAL A N 1
ATOM 726 C CA . VAL A 1 92 ? 0.439 -1.219 -8.048 1.00 69.19 92 VAL A CA 1
ATOM 727 C C . VAL A 1 92 ? 0.418 -1.719 -9.494 1.00 69.19 92 VAL A C 1
ATOM 729 O O . VAL A 1 92 ? 0.277 -0.935 -10.429 1.00 69.19 92 VAL A O 1
ATOM 732 N N . CYS A 1 93 ? 0.533 -3.034 -9.655 1.00 75.75 93 CYS A N 1
ATOM 733 C CA . CYS A 1 93 ? 0.620 -3.703 -10.935 1.00 75.75 93 CYS A CA 1
ATOM 734 C C . CYS A 1 93 ? -0.686 -4.286 -11.465 1.00 75.75 93 CYS A C 1
ATOM 736 O O . CYS A 1 93 ? -0.719 -4.655 -12.629 1.00 75.75 93 CYS A O 1
ATOM 738 N N . VAL A 1 94 ? -1.761 -4.302 -10.671 1.00 73.00 94 VAL A N 1
ATOM 739 C CA . VAL A 1 94 ? -3.037 -4.919 -11.077 1.00 73.00 94 VAL A CA 1
ATOM 740 C C . VAL A 1 94 ? -3.657 -4.210 -12.286 1.00 73.00 94 VAL A C 1
ATOM 742 O O . VAL A 1 94 ? -4.214 -4.868 -13.158 1.00 73.00 94 VAL A O 1
ATOM 745 N N . ASP A 1 95 ? -3.503 -2.886 -12.377 1.00 69.88 95 ASP A N 1
ATOM 746 C CA . ASP A 1 95 ? -4.005 -2.080 -13.500 1.00 69.88 95 ASP A CA 1
ATOM 747 C C . ASP A 1 95 ? -2.897 -1.648 -14.485 1.00 69.88 95 ASP A C 1
ATOM 749 O O . ASP A 1 95 ? -3.139 -0.844 -15.390 1.00 69.88 95 ASP A O 1
ATOM 753 N N . LYS A 1 96 ? -1.662 -2.143 -14.319 1.00 74.75 96 LYS A N 1
ATOM 754 C CA . LYS A 1 96 ? -0.518 -1.800 -15.180 1.00 74.75 96 LYS A CA 1
ATOM 755 C C . LYS A 1 96 ? -0.164 -2.954 -16.106 1.00 74.75 96 LYS A C 1
ATOM 757 O O . LYS A 1 96 ? -0.342 -4.124 -15.788 1.00 74.75 96 LYS A O 1
ATOM 762 N N . GLN A 1 97 ? 0.388 -2.619 -17.269 1.00 83.00 97 GLN A N 1
ATOM 763 C CA . GLN A 1 97 ? 0.943 -3.638 -18.159 1.00 83.00 97 GLN A CA 1
ATOM 764 C C . GLN A 1 97 ? 2.271 -4.171 -17.606 1.00 83.00 97 GLN A C 1
ATOM 766 O O . GLN A 1 97 ? 3.032 -3.439 -16.967 1.00 83.00 97 GLN A O 1
ATOM 771 N N . GLN A 1 98 ? 2.566 -5.438 -17.899 1.00 82.56 98 GLN A N 1
ATOM 772 C CA . GLN A 1 98 ? 3.863 -6.054 -17.611 1.00 82.56 98 GLN A CA 1
ATOM 773 C C . GLN A 1 98 ? 4.997 -5.201 -18.194 1.00 82.56 98 GLN A C 1
ATOM 775 O O . GLN A 1 98 ? 4.927 -4.765 -19.344 1.00 82.56 98 GLN A O 1
ATOM 780 N N . GLY A 1 99 ? 6.025 -4.940 -17.389 1.00 81.56 99 GLY A N 1
ATOM 781 C CA . GLY A 1 99 ? 7.151 -4.087 -17.768 1.00 81.56 99 GLY A CA 1
ATOM 782 C C . GLY A 1 99 ? 6.950 -2.585 -17.545 1.00 81.56 99 GLY A C 1
ATOM 783 O O . GLY A 1 99 ? 7.911 -1.835 -17.684 1.00 81.56 99 GLY A O 1
ATOM 784 N N . GLN A 1 100 ? 5.757 -2.114 -17.162 1.00 85.38 100 GLN A N 1
ATOM 785 C CA . GLN A 1 100 ? 5.572 -0.698 -16.827 1.00 85.38 100 GLN A CA 1
ATOM 786 C C . GLN A 1 100 ? 6.188 -0.343 -15.476 1.00 85.38 100 GLN A C 1
ATOM 788 O O . GLN A 1 100 ? 6.080 -1.109 -14.516 1.00 85.38 100 GLN A O 1
ATOM 793 N N . TYR A 1 101 ? 6.744 0.868 -15.383 1.00 86.38 101 TYR A N 1
ATOM 794 C CA . TYR A 1 101 ? 7.227 1.414 -14.120 1.00 86.38 101 TYR A CA 1
ATOM 795 C C . TYR A 1 101 ? 6.100 1.526 -13.092 1.00 86.38 101 TYR A C 1
ATOM 797 O O . TYR A 1 101 ? 4.998 2.031 -13.367 1.00 86.38 101 TYR A O 1
ATOM 805 N N . CYS A 1 102 ? 6.399 1.031 -11.896 1.00 79.69 102 CYS A N 1
ATOM 806 C CA . CYS A 1 102 ? 5.476 0.952 -10.770 1.00 79.69 102 CYS A CA 1
ATOM 807 C C . CYS A 1 102 ? 5.893 1.852 -9.598 1.00 79.69 102 CYS A C 1
ATOM 809 O O . CYS A 1 102 ? 5.130 2.031 -8.656 1.00 79.69 102 CYS A O 1
ATOM 811 N N . ASP A 1 103 ? 7.058 2.486 -9.670 1.00 76.19 103 ASP A N 1
ATOM 812 C CA . ASP A 1 103 ? 7.536 3.450 -8.687 1.00 76.19 103 ASP A CA 1
ATOM 813 C C . ASP A 1 103 ? 7.888 4.794 -9.345 1.00 76.19 103 ASP A C 1
ATOM 815 O O . ASP A 1 103 ? 8.229 4.871 -10.526 1.00 76.19 103 ASP A O 1
ATOM 819 N N . LYS A 1 104 ? 7.840 5.883 -8.568 1.00 72.56 104 LYS A N 1
ATOM 820 C CA . LYS A 1 104 ? 8.161 7.232 -9.066 1.00 72.56 104 LYS A CA 1
ATOM 821 C C . LYS A 1 104 ? 9.612 7.393 -9.518 1.00 72.56 104 LYS A C 1
ATOM 823 O O . LYS A 1 104 ? 9.886 8.247 -10.357 1.0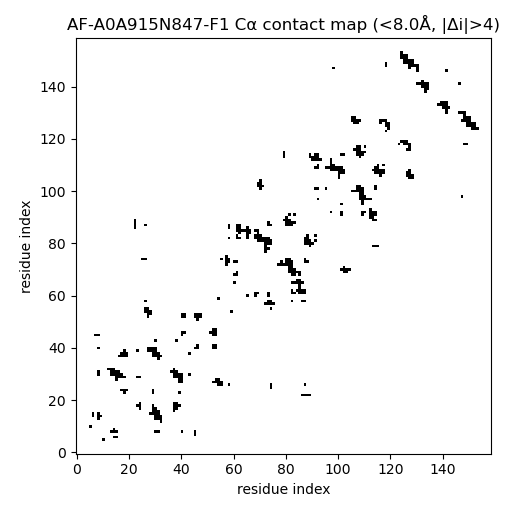0 72.56 104 LYS A O 1
ATOM 828 N N . LYS A 1 105 ? 10.543 6.621 -8.951 1.00 77.94 105 LYS A N 1
ATOM 829 C CA . LYS A 1 105 ? 11.968 6.716 -9.291 1.00 77.94 105 LYS A CA 1
ATOM 830 C C . LYS A 1 105 ? 12.323 5.940 -10.558 1.00 77.94 105 LYS A C 1
ATOM 832 O O . LYS A 1 105 ? 13.449 6.065 -11.023 1.00 77.94 105 LYS A O 1
ATOM 837 N N . SER A 1 106 ? 11.362 5.218 -11.143 1.00 83.75 106 SER A N 1
ATOM 838 C CA . SER A 1 106 ? 11.573 4.367 -12.318 1.00 83.75 106 SER A CA 1
ATOM 839 C C . SER A 1 106 ? 12.650 3.301 -12.073 1.00 83.75 106 SER A C 1
ATOM 841 O O . SER A 1 106 ? 13.441 2.979 -12.952 1.00 83.75 106 SER A O 1
ATOM 843 N N . GLU A 1 107 ? 12.702 2.766 -10.852 1.00 81.69 107 GLU A N 1
ATOM 844 C CA . GLU A 1 107 ? 13.664 1.742 -10.431 1.00 81.69 107 GLU A CA 1
ATOM 845 C C . GLU A 1 107 ? 13.064 0.327 -10.466 1.00 81.69 107 GLU A C 1
ATOM 847 O O . GLU A 1 107 ? 13.796 -0.668 -10.469 1.00 81.69 107 GLU A O 1
ATOM 852 N N . LYS A 1 108 ? 11.731 0.228 -10.465 1.00 84.81 108 LYS A N 1
ATOM 853 C CA . LYS A 1 108 ? 10.950 -1.005 -10.388 1.00 84.81 108 LYS A CA 1
ATOM 854 C C . LYS A 1 108 ? 9.885 -1.039 -11.478 1.00 84.81 108 LYS A C 1
ATOM 856 O O . LYS A 1 108 ? 9.279 -0.027 -11.830 1.00 84.81 108 LYS A O 1
ATOM 861 N N . ILE A 1 109 ? 9.599 -2.239 -11.959 1.00 86.88 109 ILE A N 1
ATOM 862 C CA . ILE A 1 109 ? 8.552 -2.501 -12.944 1.00 86.88 109 ILE A CA 1
ATOM 863 C C . ILE A 1 109 ? 7.585 -3.564 -12.441 1.00 86.88 109 ILE A C 1
ATOM 865 O O . ILE A 1 109 ? 7.875 -4.310 -11.505 1.00 86.88 109 ILE A O 1
ATOM 869 N N . CYS A 1 110 ? 6.427 -3.629 -13.085 1.00 86.50 110 CYS A N 1
ATOM 870 C CA . CYS A 1 110 ? 5.462 -4.689 -12.861 1.00 86.50 110 CYS A CA 1
ATOM 871 C C . CYS A 1 110 ? 5.899 -5.993 -13.521 1.00 86.50 110 CYS A C 1
ATOM 873 O O . CYS A 1 110 ? 6.034 -6.046 -14.744 1.00 86.50 110 CYS A O 1
ATOM 875 N N . VAL A 1 111 ? 6.097 -7.024 -12.699 1.00 85.31 111 VAL A N 1
ATOM 876 C CA . VAL A 1 111 ? 6.404 -8.403 -13.095 1.00 85.31 111 VAL A CA 1
ATOM 877 C C . VAL A 1 111 ? 5.435 -9.323 -12.361 1.00 85.31 111 VAL A C 1
ATOM 879 O O . VAL A 1 111 ? 5.440 -9.347 -11.136 1.00 85.31 111 VAL A O 1
ATOM 882 N N . ASP A 1 112 ? 4.584 -10.049 -13.088 1.00 82.88 112 ASP A N 1
ATOM 883 C CA . ASP A 1 112 ? 3.592 -10.982 -12.517 1.00 82.88 112 ASP A CA 1
ATOM 884 C C . ASP A 1 112 ? 2.777 -10.378 -11.347 1.00 82.88 112 ASP A C 1
ATOM 886 O O . ASP A 1 112 ? 2.679 -10.958 -10.268 1.00 82.88 112 ASP A O 1
ATOM 890 N N . ASP A 1 113 ? 2.225 -9.174 -11.551 1.00 72.88 113 ASP A N 1
ATOM 891 C CA . ASP A 1 113 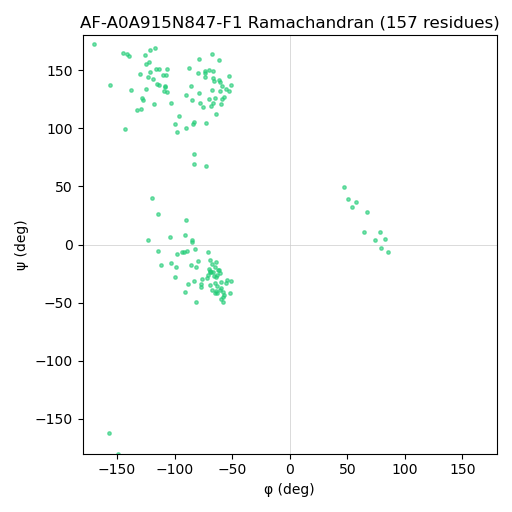? 1.470 -8.387 -10.558 1.00 72.88 113 ASP A CA 1
ATOM 892 C C . ASP A 1 113 ? 2.275 -7.919 -9.330 1.00 72.88 113 ASP A C 1
ATOM 894 O O . ASP A 1 113 ? 1.716 -7.362 -8.381 1.00 72.88 113 ASP A O 1
ATOM 898 N N . VAL A 1 114 ? 3.600 -8.063 -9.362 1.00 79.06 114 VAL A N 1
ATOM 899 C CA . VAL A 1 114 ? 4.519 -7.611 -8.315 1.00 79.06 114 VAL A CA 1
ATOM 900 C C . VAL A 1 114 ? 5.323 -6.409 -8.802 1.00 79.06 114 VAL A C 1
ATOM 902 O O . VAL A 1 114 ? 5.902 -6.421 -9.885 1.00 79.06 114 VAL A O 1
ATOM 905 N N . CYS A 1 115 ? 5.394 -5.361 -7.978 1.00 80.56 115 CYS A N 1
ATOM 906 C CA . CYS A 1 115 ? 6.268 -4.220 -8.234 1.00 80.56 115 CYS A CA 1
ATOM 907 C C . CYS A 1 115 ? 7.684 -4.506 -7.719 1.00 80.56 115 CYS A C 1
ATOM 909 O O . CYS A 1 115 ? 7.945 -4.450 -6.512 1.00 80.56 115 CYS A O 1
ATOM 911 N N . GLU A 1 116 ? 8.614 -4.811 -8.622 1.00 84.62 116 GLU A N 1
ATOM 912 C CA . GLU A 1 116 ? 9.975 -5.203 -8.257 1.00 84.62 116 GLU A CA 1
ATOM 913 C C . GLU A 1 116 ? 11.050 -4.706 -9.233 1.00 84.62 116 GLU A C 1
ATOM 915 O O . GLU A 1 116 ? 10.766 -4.274 -10.345 1.00 84.62 116 GLU A O 1
ATOM 920 N N . ASN A 1 117 ? 12.315 -4.762 -8.803 1.00 88.38 117 ASN A N 1
ATOM 921 C CA . ASN A 1 117 ? 13.473 -4.553 -9.671 1.00 88.38 117 ASN A CA 1
ATOM 922 C C . ASN A 1 117 ? 14.022 -5.933 -10.096 1.00 88.38 117 ASN A C 1
ATOM 924 O O . ASN A 1 117 ? 14.789 -6.539 -9.341 1.00 88.38 117 ASN A O 1
ATOM 928 N N . PRO A 1 118 ? 13.664 -6.460 -11.282 1.00 90.06 118 PRO A N 1
ATOM 929 C CA . PRO A 1 118 ? 14.180 -7.746 -11.745 1.00 90.06 118 PRO A CA 1
ATOM 930 C C . PRO A 1 118 ? 15.681 -7.717 -12.067 1.00 90.06 118 PRO A C 1
ATOM 932 O O . PRO A 1 118 ? 16.333 -8.756 -11.969 1.00 90.06 118 PRO A O 1
ATOM 935 N N . CYS A 1 119 ? 16.264 -6.555 -12.380 1.00 91.19 119 CYS A N 1
ATOM 936 C CA . CYS A 1 119 ? 17.705 -6.418 -12.607 1.00 91.19 119 CYS A CA 1
ATOM 937 C C . CYS A 1 119 ? 18.521 -6.702 -11.338 1.00 91.19 119 CYS A C 1
ATOM 939 O O . CYS A 1 119 ? 19.583 -7.325 -11.415 1.00 91.19 119 CYS A O 1
ATOM 941 N N . ALA A 1 120 ? 17.979 -6.365 -10.163 1.00 89.19 120 ALA A N 1
ATOM 942 C CA . ALA A 1 120 ? 18.600 -6.673 -8.876 1.00 89.19 120 ALA A CA 1
ATOM 943 C C . ALA A 1 120 ? 18.769 -8.187 -8.623 1.00 89.19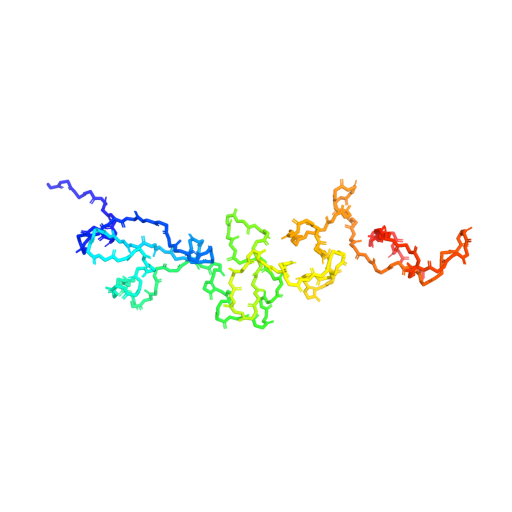 120 ALA A C 1
ATOM 945 O O . ALA A 1 120 ? 19.636 -8.583 -7.843 1.00 89.19 120 ALA A O 1
ATOM 946 N N . LYS A 1 121 ? 17.982 -9.046 -9.297 1.00 87.75 121 LYS A N 1
ATOM 947 C CA . LYS A 1 121 ? 18.130 -10.516 -9.236 1.00 87.75 121 LYS A CA 1
ATOM 948 C C . LYS A 1 121 ? 19.390 -11.006 -9.956 1.00 87.75 121 LYS A C 1
ATOM 950 O O . LYS A 1 121 ? 19.900 -12.070 -9.621 1.00 87.75 121 LYS A O 1
ATOM 955 N N . ILE A 1 122 ? 19.878 -10.247 -10.941 1.00 89.06 122 ILE A N 1
ATOM 956 C CA . ILE A 1 122 ? 21.124 -10.530 -11.666 1.00 89.06 122 ILE A CA 1
ATOM 957 C C . ILE A 1 122 ? 22.312 -10.026 -10.843 1.00 89.06 122 ILE A C 1
ATOM 959 O O . ILE A 1 122 ? 23.279 -10.753 -10.623 1.00 89.06 122 ILE A O 1
ATOM 963 N N . SER A 1 123 ? 22.237 -8.778 -10.379 1.00 87.38 123 SER A N 1
ATOM 964 C CA . SER A 1 123 ? 23.233 -8.172 -9.498 1.00 87.38 123 SER A CA 1
ATOM 965 C C . SER A 1 123 ? 22.595 -7.026 -8.710 1.00 87.38 123 SER A C 1
ATOM 967 O O . SER A 1 123 ? 21.873 -6.227 -9.307 1.00 87.38 123 SER A O 1
ATOM 969 N N . PRO A 1 124 ? 22.868 -6.891 -7.399 1.00 85.38 124 PRO A N 1
ATOM 970 C CA . PRO A 1 124 ? 22.164 -5.951 -6.521 1.00 85.38 124 PRO A CA 1
ATOM 971 C C . PRO A 1 124 ? 22.363 -4.470 -6.876 1.00 85.38 124 PRO A C 1
ATOM 973 O O . PRO A 1 124 ? 21.622 -3.629 -6.378 1.00 85.38 124 PRO A O 1
ATOM 976 N N . TYR A 1 125 ? 23.351 -4.144 -7.712 1.00 85.75 125 TYR A N 1
ATOM 977 C CA . TYR A 1 125 ? 23.658 -2.773 -8.143 1.00 85.75 125 TYR A CA 1
ATOM 978 C C . TYR A 1 125 ? 22.979 -2.388 -9.465 1.00 85.75 125 TYR A C 1
ATOM 980 O O . TYR A 1 125 ? 23.095 -1.245 -9.904 1.00 85.75 125 TYR A O 1
ATOM 988 N N . LEU A 1 126 ? 22.313 -3.343 -10.123 1.00 87.25 126 LEU A N 1
ATOM 989 C CA . LEU A 1 126 ? 21.646 -3.107 -11.395 1.00 87.25 126 LEU A CA 1
ATOM 990 C C . LEU A 1 126 ? 20.237 -2.560 -11.182 1.00 87.25 126 LEU A C 1
ATOM 992 O O . LEU A 1 126 ? 19.455 -3.075 -10.379 1.00 87.25 126 LEU A O 1
ATOM 996 N N . MET A 1 127 ? 19.903 -1.553 -11.977 1.00 87.06 127 MET A N 1
ATOM 997 C CA . MET A 1 127 ? 18.605 -0.885 -11.968 1.00 87.06 127 MET A CA 1
ATOM 998 C C . MET A 1 127 ? 17.899 -1.101 -13.300 1.00 87.06 127 MET A C 1
ATOM 1000 O O . MET A 1 127 ? 18.559 -1.266 -14.328 1.00 87.06 127 MET A O 1
ATOM 1004 N N . VAL A 1 128 ? 16.567 -1.100 -13.288 1.00 88.94 128 VAL A N 1
ATOM 1005 C CA . VAL A 1 128 ? 15.783 -1.123 -14.529 1.00 88.94 128 VAL A CA 1
ATOM 1006 C C . VAL A 1 128 ? 16.022 0.176 -15.298 1.00 88.94 128 VAL A C 1
ATOM 1008 O O . VAL A 1 128 ? 16.136 1.243 -14.699 1.00 88.94 128 VAL A O 1
ATOM 1011 N N . CYS A 1 129 ? 16.124 0.086 -16.621 1.00 86.19 129 CYS A N 1
ATOM 1012 C CA . CYS A 1 129 ? 16.212 1.245 -17.501 1.00 86.19 129 CYS A CA 1
ATOM 1013 C C . CYS A 1 129 ? 15.418 1.027 -18.791 1.00 86.19 129 CYS A C 1
ATOM 1015 O O . CYS A 1 129 ? 15.062 -0.099 -19.148 1.00 86.19 129 CYS A O 1
ATOM 1017 N N . GLU A 1 130 ? 15.157 2.115 -19.516 1.00 82.50 130 GLU A N 1
ATOM 1018 C CA . GLU A 1 130 ? 14.593 2.018 -20.860 1.00 82.50 130 GLU A CA 1
ATOM 1019 C C . GLU A 1 130 ? 15.608 1.389 -21.818 1.00 82.50 130 GLU A C 1
ATOM 1021 O O . GLU A 1 130 ? 16.781 1.774 -21.862 1.00 82.50 130 GLU A O 1
ATOM 1026 N N . CYS A 1 131 ? 15.149 0.418 -22.607 1.00 81.19 131 CYS A N 1
ATOM 1027 C CA . CYS A 1 131 ? 15.956 -0.129 -23.683 1.00 81.19 131 CYS A CA 1
ATOM 1028 C C . CYS A 1 131 ? 16.187 0.926 -24.776 1.00 81.19 131 CYS A C 1
ATOM 1030 O O . CYS A 1 131 ? 15.272 1.693 -25.089 1.00 81.19 131 CYS A O 1
ATOM 1032 N N . PRO A 1 132 ? 17.375 0.954 -25.408 1.00 76.31 132 PRO A N 1
ATOM 1033 C CA . PRO A 1 132 ? 17.628 1.854 -26.523 1.00 76.31 132 PRO A CA 1
ATOM 1034 C C . PRO A 1 132 ? 16.627 1.593 -27.653 1.00 76.31 132 PRO A C 1
ATOM 1036 O O . PRO A 1 132 ? 16.369 0.443 -27.998 1.00 76.31 132 PRO A O 1
ATOM 1039 N N . ALA A 1 133 ? 16.089 2.668 -28.241 1.00 75.69 133 ALA A N 1
ATOM 1040 C CA . ALA A 1 133 ? 15.064 2.598 -29.288 1.00 75.69 133 ALA A CA 1
ATOM 1041 C C . ALA A 1 133 ? 15.475 1.724 -30.483 1.00 75.69 133 ALA A C 1
ATOM 1043 O O . ALA A 1 133 ? 14.630 1.109 -31.124 1.00 75.69 133 ALA A O 1
ATOM 1044 N N . ILE A 1 134 ? 16.778 1.666 -30.763 1.00 75.50 134 ILE A N 1
ATOM 1045 C CA . ILE A 1 134 ? 17.392 0.761 -31.727 1.00 75.50 134 ILE A CA 1
ATOM 1046 C C . ILE A 1 134 ? 18.539 0.062 -31.009 1.00 75.50 134 ILE A C 1
ATOM 1048 O O . ILE A 1 134 ? 19.414 0.717 -30.440 1.00 75.50 134 ILE A O 1
ATOM 1052 N N . ASP A 1 135 ? 18.536 -1.263 -31.045 1.00 67.62 135 ASP A N 1
ATOM 1053 C CA . ASP A 1 135 ? 19.637 -2.061 -30.521 1.00 67.62 135 ASP A CA 1
ATOM 1054 C C . ASP A 1 135 ? 20.888 -1.830 -31.383 1.00 67.62 135 ASP A C 1
ATOM 1056 O O . ASP A 1 135 ? 20.839 -2.044 -32.597 1.00 67.62 135 ASP A O 1
ATOM 1060 N N . PRO A 1 136 ? 21.999 -1.369 -30.790 1.00 68.56 136 PRO A N 1
ATOM 1061 C CA . PRO A 1 136 ? 23.203 -1.026 -31.537 1.00 68.56 136 PRO A CA 1
ATOM 1062 C C . PRO A 1 136 ? 23.914 -2.246 -32.139 1.00 68.56 136 PRO A C 1
ATOM 1064 O O . PRO A 1 136 ? 24.641 -2.088 -33.119 1.00 68.56 136 PRO A O 1
ATOM 1067 N N . ASP A 1 137 ? 23.696 -3.443 -31.594 1.00 71.00 137 ASP A N 1
ATOM 1068 C CA . ASP A 1 137 ? 24.330 -4.680 -32.047 1.00 71.00 137 ASP A CA 1
ATOM 1069 C C . ASP A 1 137 ? 23.520 -5.359 -33.157 1.00 71.00 137 ASP A C 1
ATOM 1071 O O . ASP A 1 137 ? 24.085 -5.969 -34.067 1.00 71.00 137 ASP A O 1
ATOM 1075 N N . THR A 1 138 ? 22.189 -5.254 -33.101 1.00 70.56 138 THR A N 1
ATOM 1076 C CA . THR A 1 138 ? 21.295 -5.966 -34.031 1.00 70.56 138 THR A CA 1
ATOM 1077 C C . THR A 1 138 ? 20.540 -5.063 -35.007 1.00 70.56 138 THR A C 1
ATOM 1079 O O . THR A 1 138 ? 20.048 -5.546 -36.025 1.00 70.56 138 THR A O 1
ATOM 1082 N N . GLY A 1 139 ? 20.446 -3.760 -34.732 1.00 67.38 139 GLY A N 1
ATOM 1083 C CA . GLY A 1 139 ? 19.735 -2.779 -35.557 1.00 67.38 139 GLY A CA 1
ATOM 1084 C C . GLY A 1 139 ? 18.205 -2.850 -35.475 1.00 67.38 139 GLY A C 1
ATOM 1085 O O . GLY A 1 139 ? 17.530 -2.108 -36.188 1.00 67.38 139 GLY A O 1
ATOM 1086 N N . PHE A 1 140 ? 17.642 -3.720 -34.631 1.00 67.81 140 PHE A N 1
ATOM 1087 C CA . PHE A 1 140 ? 16.193 -3.842 -34.453 1.00 67.81 140 PHE A CA 1
ATOM 1088 C C . PHE A 1 140 ? 15.634 -2.754 -33.535 1.00 67.81 140 PHE A C 1
ATOM 1090 O O . PHE A 1 140 ? 16.289 -2.351 -32.569 1.00 67.81 140 PHE A O 1
ATOM 1097 N N . ALA A 1 141 ? 14.393 -2.333 -33.792 1.00 64.44 141 ALA A N 1
ATOM 1098 C CA . ALA A 1 141 ? 13.668 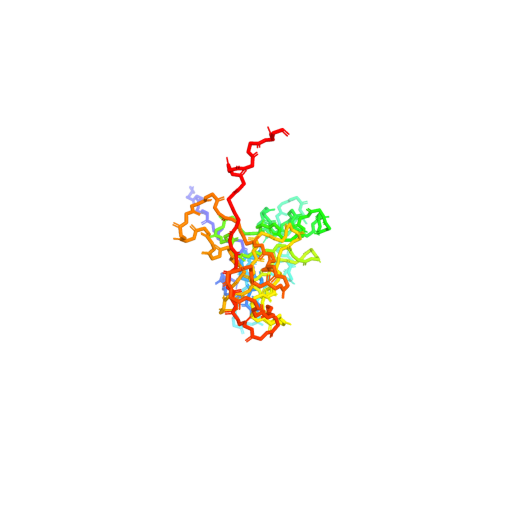-1.437 -32.901 1.00 64.44 141 ALA A CA 1
ATOM 1099 C C . ALA A 1 141 ? 13.360 -2.128 -31.558 1.00 64.44 141 ALA A C 1
ATOM 1101 O O . ALA A 1 141 ? 13.215 -3.355 -31.487 1.00 64.44 141 ALA A O 1
ATOM 1102 N N . SER A 1 142 ? 13.299 -1.361 -30.470 1.00 63.06 142 SER A N 1
ATOM 1103 C CA . SER A 1 142 ? 12.911 -1.880 -29.151 1.00 63.06 142 SER A CA 1
ATOM 1104 C C . SER A 1 142 ? 11.423 -2.213 -29.069 1.00 63.06 142 SER A C 1
ATOM 1106 O O . SER A 1 142 ? 11.056 -3.139 -28.356 1.00 63.06 142 SER A O 1
ATOM 1108 N N . GLU A 1 143 ? 10.579 -1.520 -29.838 1.00 62.38 143 GLU A N 1
ATOM 1109 C CA . GLU A 1 143 ? 9.122 -1.719 -29.863 1.00 62.38 143 GLU A CA 1
ATOM 1110 C C . GLU A 1 143 ? 8.712 -3.123 -30.343 1.00 62.38 143 GLU A C 1
ATOM 1112 O O . GLU A 1 143 ? 7.646 -3.616 -29.982 1.00 62.38 143 GLU A O 1
ATOM 1117 N N . ASP A 1 144 ? 9.589 -3.806 -31.084 1.00 62.88 144 ASP A N 1
ATOM 1118 C CA . ASP A 1 144 ? 9.373 -5.171 -31.574 1.00 62.88 144 ASP A CA 1
ATOM 1119 C C . ASP A 1 144 ? 9.768 -6.257 -30.548 1.00 62.88 144 ASP A C 1
ATOM 1121 O O . ASP A 1 144 ? 9.721 -7.453 -30.856 1.00 62.88 144 ASP A O 1
ATOM 1125 N N . ARG A 1 145 ? 10.208 -5.879 -29.334 1.00 63.91 145 ARG A N 1
ATOM 1126 C CA . ARG A 1 145 ? 10.768 -6.810 -28.339 1.00 63.91 145 ARG A CA 1
ATOM 1127 C C . ARG A 1 145 ? 10.280 -6.540 -26.916 1.00 63.91 145 ARG A C 1
ATOM 1129 O O . ARG A 1 145 ? 10.380 -5.440 -26.392 1.00 63.91 145 ARG A O 1
ATOM 1136 N N . CYS A 1 146 ? 9.876 -7.604 -26.224 1.00 66.06 146 CYS A N 1
ATOM 1137 C CA . CYS A 1 146 ? 9.729 -7.598 -24.767 1.00 66.06 146 CYS A CA 1
ATOM 1138 C C . CYS A 1 146 ? 11.098 -7.859 -24.120 1.00 66.06 146 CYS A C 1
ATOM 1140 O O . CYS A 1 146 ? 11.396 -8.989 -23.731 1.00 66.06 146 CYS A O 1
ATOM 1142 N N . GLN A 1 147 ? 11.963 -6.844 -24.067 1.00 75.81 147 GLN A N 1
ATOM 1143 C CA . GLN A 1 147 ? 13.302 -6.961 -23.485 1.00 75.81 147 GLN A CA 1
ATOM 1144 C C . GLN A 1 147 ? 13.389 -6.221 -22.145 1.00 75.81 147 GLN A C 1
ATOM 1146 O O . GLN A 1 147 ? 12.935 -5.089 -22.022 1.00 75.81 147 GLN A O 1
ATOM 1151 N N . LEU A 1 148 ? 14.000 -6.862 -21.145 1.00 84.38 148 LEU A N 1
ATOM 1152 C CA . LEU A 1 148 ? 14.419 -6.201 -19.911 1.00 84.38 148 LEU A CA 1
ATOM 1153 C C . LEU A 1 148 ? 15.800 -5.575 -20.131 1.00 84.38 148 LEU A C 1
ATOM 1155 O O . LEU A 1 148 ? 16.744 -6.291 -20.474 1.00 84.38 148 LEU A O 1
ATOM 1159 N N . CYS A 1 149 ? 15.925 -4.271 -19.893 1.00 87.00 149 CYS A N 1
ATOM 1160 C CA . CYS A 1 149 ? 17.209 -3.581 -19.887 1.00 87.00 149 CYS A CA 1
ATOM 1161 C C . CYS A 1 149 ? 17.612 -3.199 -18.464 1.00 87.00 149 CYS A C 1
ATOM 1163 O O . CYS A 1 149 ? 16.797 -2.744 -17.660 1.00 87.00 149 CYS A O 1
ATOM 1165 N N . CYS A 1 150 ? 18.889 -3.433 -18.167 1.00 90.50 150 CYS A N 1
ATOM 1166 C CA . CYS A 1 150 ? 19.480 -3.215 -16.859 1.00 90.50 150 CYS A CA 1
ATOM 1167 C C . CYS A 1 150 ? 20.691 -2.298 -16.990 1.00 90.50 150 CYS A C 1
ATOM 1169 O O . CYS A 1 150 ? 21.550 -2.519 -17.846 1.00 90.50 150 CYS A O 1
ATOM 1171 N N . PHE A 1 151 ? 20.773 -1.300 -16.119 1.00 86.69 151 PHE A N 1
ATOM 1172 C CA . PHE A 1 151 ? 21.860 -0.335 -16.087 1.00 86.69 151 PHE A CA 1
ATOM 1173 C C . PHE A 1 151 ? 22.688 -0.470 -14.808 1.00 86.69 151 PHE A C 1
ATOM 1175 O O . PHE A 1 151 ? 22.135 -0.610 -13.716 1.00 86.69 151 PHE A O 1
ATOM 1182 N N . ASP A 1 152 ? 24.013 -0.404 -14.949 1.00 85.38 152 ASP A N 1
ATOM 1183 C CA . ASP A 1 152 ? 24.965 -0.391 -13.837 1.00 85.38 152 ASP A CA 1
ATOM 1184 C C . ASP A 1 152 ? 25.428 1.046 -13.551 1.00 85.38 152 ASP A C 1
ATOM 1186 O O . ASP A 1 152 ? 26.276 1.600 -14.255 1.00 85.38 152 ASP A O 1
ATOM 1190 N N . TYR A 1 153 ? 24.897 1.650 -12.485 1.00 68.94 153 TYR A N 1
ATOM 1191 C CA . TYR A 1 153 ? 25.282 3.004 -12.073 1.00 68.94 153 TYR A CA 1
ATOM 1192 C C . TYR A 1 153 ? 26.729 3.106 -11.563 1.00 68.94 153 TYR A C 1
ATOM 1194 O O . TYR A 1 153 ? 27.274 4.209 -11.518 1.00 68.94 153 TYR A O 1
ATOM 1202 N N . HIS A 1 154 ? 27.387 1.993 -11.215 1.00 67.81 154 HIS A N 1
ATOM 1203 C CA . HIS A 1 154 ? 28.776 2.008 -10.745 1.00 67.81 154 HIS A CA 1
ATOM 1204 C C . HIS A 1 154 ? 29.797 2.109 -11.888 1.00 67.81 154 HIS A C 1
ATOM 1206 O O . HIS A 1 154 ? 30.963 2.419 -11.635 1.00 67.81 154 HIS A O 1
ATOM 1212 N N . GLN A 1 155 ? 29.386 1.878 -13.139 1.00 59.59 155 GLN A N 1
ATOM 1213 C CA . GLN A 1 155 ? 30.275 1.960 -14.305 1.00 59.59 155 GLN A CA 1
ATOM 1214 C C . GLN A 1 155 ? 30.297 3.340 -14.972 1.00 59.59 155 GLN A C 1
ATOM 1216 O O . GLN A 1 155 ? 31.146 3.592 -15.830 1.00 59.59 155 GLN A O 1
ATOM 1221 N N . VAL A 1 156 ? 29.447 4.274 -14.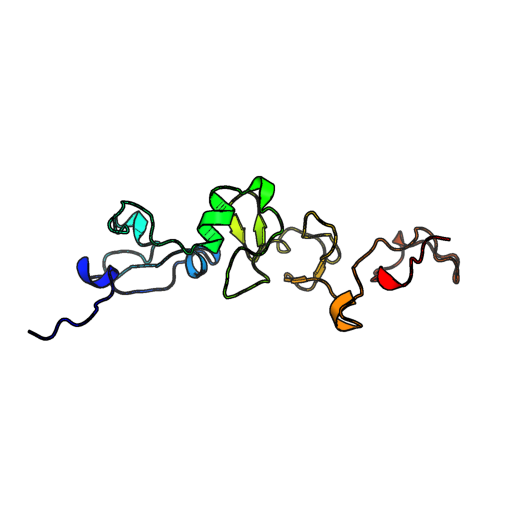533 1.00 54.66 156 VAL A N 1
ATOM 1222 C CA . VAL A 1 156 ? 29.516 5.682 -14.947 1.00 54.66 156 VAL A CA 1
ATOM 1223 C C . VAL A 1 156 ? 30.543 6.414 -14.086 1.00 54.66 156 VAL A C 1
ATOM 1225 O O . VAL A 1 156 ? 30.218 7.255 -13.252 1.00 54.66 156 VAL A O 1
ATOM 1228 N N . ILE A 1 157 ? 31.820 6.092 -14.277 1.00 44.31 157 ILE A N 1
ATOM 1229 C CA . ILE A 1 157 ? 32.882 7.025 -13.900 1.00 44.31 157 ILE A CA 1
ATOM 1230 C C . ILE A 1 157 ? 32.751 8.205 -14.875 1.00 44.31 157 ILE A C 1
ATOM 1232 O O . ILE A 1 157 ? 32.858 7.977 -16.085 1.00 44.31 157 ILE A O 1
ATOM 1236 N N . PRO A 1 158 ? 32.503 9.443 -14.411 1.00 41.56 158 PRO A N 1
ATOM 1237 C CA . PRO A 1 158 ? 32.532 10.593 -15.300 1.00 41.56 158 PRO A CA 1
ATOM 1238 C C . PRO A 1 158 ? 33.937 10.682 -15.906 1.00 41.56 158 PRO A C 1
ATOM 1240 O O . PRO A 1 158 ? 34.928 10.744 -15.176 1.00 41.56 158 PRO A O 1
ATOM 1243 N N . LYS A 1 159 ? 34.020 10.627 -17.236 1.00 36.12 159 LYS A N 1
ATOM 1244 C CA . LYS A 1 159 ? 35.184 11.148 -17.956 1.00 36.12 159 LYS A CA 1
ATOM 1245 C C . LYS A 1 159 ? 35.051 12.654 -18.092 1.00 36.12 159 LYS A C 1
ATOM 1247 O O . LYS A 1 159 ? 33.921 13.104 -18.381 1.00 36.12 159 LYS A O 1
#

Mean predicted aligned error: 11.56 Å

Nearest PDB structures (foldseek):
  5l0q-assembly1_D  TM=4.025E-01  e=2.256E-01  Bos taurus

pLDDT: mean 82.22, std 11.26, range [36.12, 96.5]

Sequence (159 aa):
MLFRCVSVCSVRDMRECRCDSEEDNYCFLCCGNERNRCLPAHEHGILRDNGERWERDACTRCRMNGDEMDGMPCDDQDTQRLCLQGKCSKSVCVDKQQGQYCDKKSEKICVDDVCENPCAKISPYLMVCECPAIDPDTGFASEDRCQLCCFDYHQVIPK

Solvent-accessible surface area (backbone atoms only — not comparable to full-atom values): 9077 Å² total; per-residue (Å²): 134,87,86,71,91,70,62,76,35,50,79,70,79,24,38,78,51,71,29,85,48,72,50,46,52,73,33,28,49,20,24,21,52,99,90,41,73,46,33,47,30,47,84,76,72,42,55,43,99,87,70,43,63,51,56,39,69,42,30,50,51,14,46,75,38,15,84,82,31,38,46,34,63,14,36,96,89,41,73,58,22,23,7,49,86,29,37,48,34,58,54,69,17,72,89,44,58,80,68,38,68,50,30,80,84,48,47,25,23,14,52,95,52,35,50,39,48,72,32,35,76,79,39,81,72,30,32,41,47,85,64,56,67,50,36,89,89,76,68,44,56,37,91,84,50,99,71,91,36,66,41,58,71,86,73,68,67,86,126